Protein AF-A0AAW4MYH2-F1 (afdb_monomer)

Organism: NCBI:txid100886

Solvent-accessible surface area (backbone atoms only — not comparable to full-atom values): 4839 Å² total; per-residue (Å²): 121,43,60,49,99,86,66,49,76,76,45,73,95,70,90,84,81,91,85,87,87,88,82,90,85,76,82,93,77,56,81,85,55,54,48,77,49,77,56,98,92,44,82,46,76,44,74,66,86,67,75,78,75,74,73,73,75,81,76,79,80,83,82,134

Structure (mmCIF, N/CA/C/O backbone):
data_AF-A0AAW4MYH2-F1
#
_entry.id   AF-A0AAW4MYH2-F1
#
loop_
_atom_site.group_PDB
_atom_site.id
_atom_site.type_symbol
_atom_site.label_atom_id
_atom_site.label_alt_id
_atom_site.label_comp_id
_atom_site.label_asym_id
_atom_site.label_entity_id
_atom_site.label_seq_id
_atom_site.pdbx_PDB_ins_code
_atom_site.Cartn_x
_atom_site.Cartn_y
_atom_site.Cartn_z
_atom_site.occupancy
_atom_site.B_iso_or_equiv
_atom_site.auth_seq_id
_atom_site.auth_comp_id
_atom_site.auth_asym_id
_atom_site.auth_atom_id
_atom_site.pdbx_PDB_model_num
ATOM 1 N N . GLU A 1 1 ? 5.915 0.221 -23.721 1.00 80.00 1 GLU A N 1
ATOM 2 C CA . GLU A 1 1 ? 7.366 0.444 -23.859 1.00 80.00 1 GLU A CA 1
ATOM 3 C C . GLU A 1 1 ? 7.683 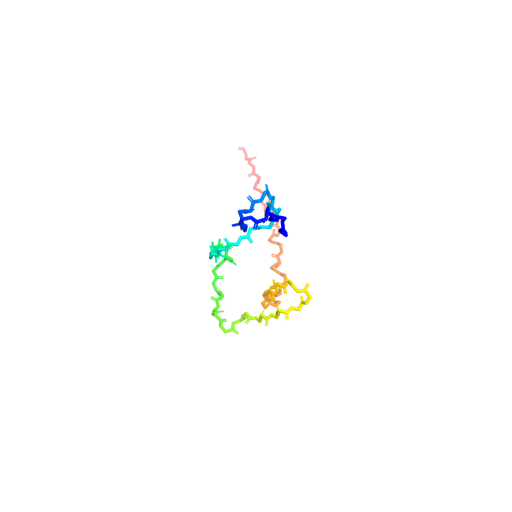0.498 -25.334 1.00 80.00 1 GLU A C 1
ATOM 5 O O . GLU A 1 1 ? 7.192 -0.347 -26.071 1.00 80.00 1 GLU A O 1
ATOM 10 N N . GLU A 1 2 ? 8.443 1.495 -25.755 1.00 90.38 2 GLU A N 1
ATOM 11 C CA . GLU A 1 2 ? 8.897 1.627 -27.138 1.00 90.38 2 GLU A CA 1
ATOM 12 C C . GLU A 1 2 ? 10.382 1.263 -27.195 1.00 90.38 2 GLU A C 1
ATOM 14 O O . GLU A 1 2 ? 11.147 1.732 -26.347 1.00 90.38 2 GLU A O 1
ATOM 19 N N . LYS A 1 3 ? 10.781 0.393 -28.132 1.00 92.25 3 LYS A N 1
ATOM 20 C CA . LYS A 1 3 ? 12.156 -0.115 -28.269 1.00 92.25 3 LYS A CA 1
ATOM 21 C C . LYS A 1 3 ? 12.668 0.092 -29.695 1.00 92.25 3 LYS A C 1
ATOM 23 O O . LYS A 1 3 ? 11.883 -0.002 -30.634 1.00 92.25 3 LYS A O 1
ATOM 28 N N . ASP A 1 4 ? 13.964 0.355 -29.849 1.00 92.50 4 ASP A N 1
ATOM 29 C CA . ASP A 1 4 ? 14.618 0.397 -31.163 1.00 92.50 4 ASP A CA 1
ATOM 30 C C . ASP A 1 4 ? 14.897 -1.017 -31.716 1.00 92.50 4 ASP A C 1
ATOM 32 O O . ASP A 1 4 ? 14.655 -2.029 -31.052 1.00 92.50 4 ASP A O 1
ATOM 36 N N . SER A 1 5 ? 15.438 -1.100 -32.935 1.00 93.25 5 SER A N 1
ATOM 37 C CA . SER A 1 5 ? 15.807 -2.370 -33.582 1.00 93.25 5 SER A CA 1
ATOM 38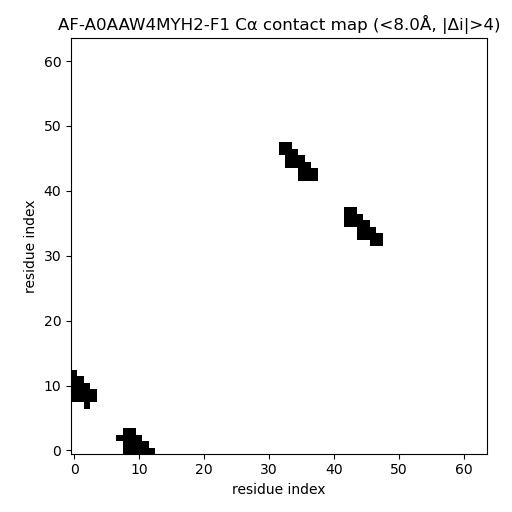 C C . SER A 1 5 ? 16.879 -3.169 -32.828 1.00 93.25 5 SER A C 1
ATOM 40 O O . SER A 1 5 ? 17.023 -4.363 -33.068 1.00 93.25 5 SER A O 1
ATOM 42 N N . ASN A 1 6 ? 17.622 -2.526 -31.922 1.00 93.69 6 ASN A N 1
ATOM 43 C CA . ASN A 1 6 ? 18.649 -3.141 -31.083 1.00 93.69 6 ASN 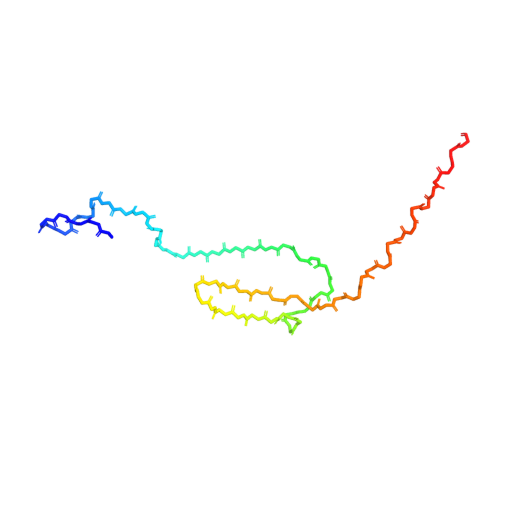A CA 1
ATOM 44 C C . ASN A 1 6 ? 18.105 -3.506 -29.686 1.00 93.69 6 ASN A C 1
ATOM 46 O O . ASN A 1 6 ? 18.860 -3.956 -28.825 1.00 93.69 6 ASN A O 1
ATOM 50 N N . GLY A 1 7 ? 16.801 -3.312 -29.444 1.00 90.19 7 GLY A N 1
ATOM 51 C CA . GLY A 1 7 ? 16.117 -3.641 -28.195 1.00 90.19 7 GLY A CA 1
ATOM 52 C C . GLY A 1 7 ? 16.262 -2.595 -27.085 1.00 90.19 7 GLY A C 1
ATOM 53 O O . GLY A 1 7 ? 15.772 -2.823 -25.974 1.00 90.19 7 GLY A O 1
ATOM 54 N N . LYS A 1 8 ? 16.891 -1.445 -27.354 1.00 92.62 8 LYS A N 1
ATOM 55 C CA . LYS A 1 8 ? 17.037 -0.359 -26.380 1.00 92.62 8 LYS A CA 1
ATOM 56 C C . LYS A 1 8 ? 15.699 0.341 -26.185 1.00 92.62 8 LYS A C 1
ATOM 58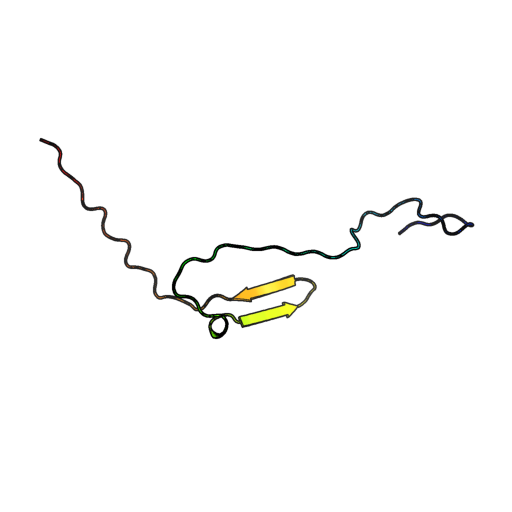 O O . LYS A 1 8 ? 15.048 0.733 -27.149 1.00 92.62 8 LYS A O 1
ATOM 63 N N . VAL A 1 9 ? 15.309 0.537 -24.927 1.00 90.69 9 VAL A N 1
ATOM 64 C CA . VAL A 1 9 ? 14.096 1.287 -24.579 1.00 90.69 9 VAL A CA 1
ATOM 65 C C . VAL A 1 9 ? 14.279 2.758 -24.960 1.00 90.69 9 VAL A C 1
ATOM 67 O O . VAL A 1 9 ? 15.181 3.427 -24.460 1.00 90.69 9 VAL A O 1
ATOM 70 N N . ILE A 1 10 ? 13.412 3.245 -25.845 1.00 92.62 10 ILE A N 1
ATOM 71 C CA . ILE A 1 10 ? 13.314 4.646 -26.267 1.00 92.62 10 ILE A CA 1
ATOM 72 C C . ILE A 1 10 ? 12.402 5.408 -25.298 1.00 92.62 10 ILE A C 1
ATOM 74 O O . ILE A 1 10 ? 12.700 6.541 -24.926 1.00 92.62 10 ILE A O 1
ATOM 78 N N . ARG A 1 11 ? 11.303 4.776 -24.853 1.00 93.69 11 ARG A N 1
ATOM 79 C CA . ARG A 1 11 ? 10.312 5.405 -23.970 1.00 93.69 11 ARG A CA 1
ATOM 80 C C . ARG A 1 11 ? 9.644 4.410 -23.022 1.00 93.69 11 ARG A C 1
ATOM 82 O O . ARG A 1 11 ? 9.121 3.375 -23.451 1.00 93.69 11 ARG A O 1
ATOM 89 N N . SER A 1 12 ? 9.599 4.770 -21.738 1.00 93.06 12 SER A N 1
ATOM 90 C CA . SER A 1 12 ? 8.784 4.108 -20.716 1.00 93.06 12 SER A CA 1
ATOM 91 C C . SER A 1 12 ? 8.039 5.146 -19.880 1.00 93.06 12 SER A C 1
ATOM 93 O O . SER A 1 12 ? 8.655 6.011 -19.267 1.00 93.06 12 SER A O 1
ATOM 95 N N . GLU A 1 13 ? 6.711 5.055 -19.861 1.00 95.19 13 GLU A N 1
ATOM 96 C CA . GLU A 1 13 ? 5.835 5.889 -19.022 1.00 95.19 13 GLU A CA 1
ATOM 97 C C . GLU A 1 13 ? 5.440 5.180 -17.720 1.00 95.19 13 GLU A C 1
ATOM 99 O O . GLU A 1 13 ? 4.807 5.772 -16.849 1.00 95.19 13 GLU A O 1
ATOM 104 N N . ARG A 1 14 ? 5.774 3.889 -17.592 1.00 92.19 14 ARG A N 1
ATOM 105 C CA . ARG A 1 14 ? 5.372 3.049 -16.465 1.00 92.19 14 ARG A CA 1
ATOM 106 C C . ARG A 1 14 ? 6.578 2.762 -15.588 1.00 92.19 14 ARG A C 1
ATOM 108 O O . ARG A 1 14 ? 7.656 2.428 -16.077 1.00 92.19 14 ARG A O 1
ATOM 115 N N . TYR A 1 15 ? 6.367 2.876 -14.284 1.00 91.56 15 TYR A N 1
ATOM 116 C CA . TYR A 1 15 ? 7.339 2.450 -13.292 1.00 91.56 15 TYR A CA 1
ATOM 117 C C . TYR A 1 15 ? 7.373 0.919 -13.193 1.00 91.56 15 TYR A C 1
ATOM 119 O O . TYR A 1 15 ? 6.324 0.273 -13.186 1.00 91.56 15 TYR A O 1
ATOM 127 N N . THR A 1 16 ? 8.579 0.371 -13.049 1.00 90.88 16 THR A N 1
ATOM 128 C CA . THR A 1 16 ? 8.828 -1.050 -12.789 1.00 90.88 16 THR A CA 1
ATOM 129 C C . THR A 1 16 ? 9.828 -1.158 -11.643 1.00 90.88 16 THR A C 1
ATOM 131 O O . THR A 1 16 ? 10.921 -0.602 -11.723 1.00 90.88 16 THR A O 1
ATOM 134 N N . GLY A 1 17 ? 9.463 -1.863 -10.574 1.00 93.88 17 GLY A N 1
ATOM 135 C CA . GLY A 1 17 ? 10.318 -2.053 -9.404 1.00 93.88 17 GLY A CA 1
ATOM 136 C C . GLY A 1 17 ? 9.527 -2.429 -8.154 1.00 93.88 17 GLY A C 1
ATOM 137 O O . GLY A 1 17 ? 8.301 -2.547 -8.193 1.00 93.88 17 GLY A O 1
ATOM 138 N N . SER A 1 18 ? 10.237 -2.624 -7.044 1.00 96.88 18 SER A N 1
ATOM 139 C CA . SER A 1 18 ? 9.636 -2.910 -5.737 1.00 96.88 18 SER A CA 1
ATOM 140 C C . SER A 1 18 ? 9.172 -1.622 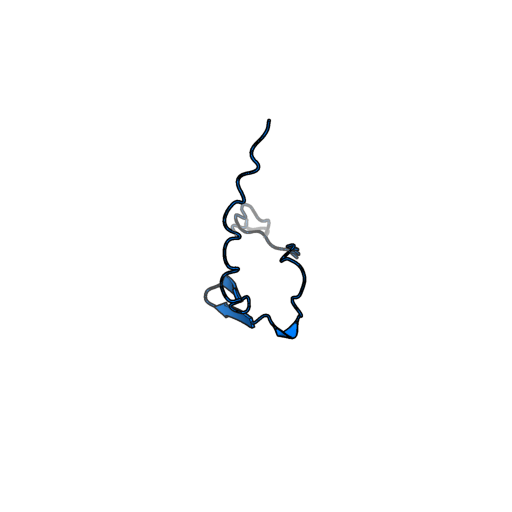-5.054 1.00 96.88 18 SER A C 1
ATOM 142 O O . SER A 1 18 ? 9.902 -0.634 -5.026 1.00 96.88 18 SER A O 1
ATOM 144 N N . CYS A 1 19 ? 7.984 -1.643 -4.445 1.00 94.50 19 CYS A N 1
ATOM 145 C CA . CYS A 1 19 ? 7.424 -0.520 -3.691 1.00 94.50 19 CYS A CA 1
ATOM 146 C C . CYS A 1 19 ? 7.019 -0.970 -2.278 1.00 94.50 19 CYS A C 1
ATOM 148 O O . CYS A 1 19 ? 6.466 -2.054 -2.106 1.00 94.50 19 CYS A O 1
ATOM 150 N N . SER A 1 20 ? 7.285 -0.135 -1.270 1.00 96.69 20 SER A N 1
ATOM 151 C CA . SER A 1 20 ? 6.838 -0.324 0.114 1.00 96.69 20 SER A CA 1
ATOM 152 C C . SER A 1 20 ? 6.352 1.011 0.670 1.00 96.69 20 SER A C 1
ATOM 154 O O . SER A 1 20 ? 7.009 2.039 0.497 1.00 96.69 20 SER A O 1
ATOM 156 N N . ARG A 1 21 ? 5.189 1.006 1.327 1.00 95.50 21 ARG A N 1
ATOM 157 C CA . ARG A 1 21 ? 4.565 2.193 1.917 1.00 95.50 21 ARG A CA 1
ATOM 158 C C . ARG A 1 21 ? 4.012 1.845 3.292 1.00 95.50 21 ARG A C 1
ATOM 160 O O . ARG A 1 21 ? 3.494 0.750 3.481 1.00 95.50 21 ARG A O 1
ATOM 167 N N . LYS A 1 22 ? 4.140 2.768 4.246 1.00 95.25 22 LYS A N 1
ATOM 168 C CA . LYS A 1 22 ? 3.674 2.606 5.629 1.00 95.25 22 LYS A CA 1
ATOM 169 C C . LYS A 1 22 ? 2.776 3.779 6.001 1.00 95.25 22 LYS A C 1
ATOM 171 O O . LYS A 1 22 ? 3.090 4.915 5.651 1.00 95.25 22 LYS A O 1
ATOM 176 N N . PHE A 1 23 ? 1.693 3.493 6.712 1.00 92.25 23 PHE A N 1
ATOM 177 C CA . PHE A 1 23 ? 0.751 4.482 7.226 1.00 92.25 23 PHE A CA 1
ATOM 178 C C . PHE A 1 23 ? 0.579 4.261 8.726 1.00 92.25 23 PHE A C 1
ATOM 180 O O . PHE A 1 23 ? 0.538 3.117 9.174 1.00 92.25 23 PHE A O 1
ATOM 187 N N . TYR A 1 24 ? 0.480 5.346 9.489 1.00 92.50 24 TYR A N 1
ATOM 188 C CA . TYR A 1 24 ? 0.007 5.275 10.866 1.00 92.50 24 TYR A CA 1
ATOM 189 C C . TYR A 1 24 ? -1.519 5.283 10.855 1.00 92.50 24 TYR A C 1
ATOM 191 O O . TYR A 1 24 ? -2.117 6.121 10.181 1.00 92.50 24 TYR A O 1
ATOM 199 N N . VAL A 1 25 ? -2.131 4.347 11.576 1.00 89.06 25 VAL A N 1
ATOM 200 C CA . VAL A 1 25 ? -3.583 4.124 11.540 1.00 89.06 25 VAL A CA 1
ATOM 201 C C . VAL A 1 25 ? -4.265 4.303 12.897 1.00 89.06 25 VAL A C 1
ATOM 203 O O . VAL A 1 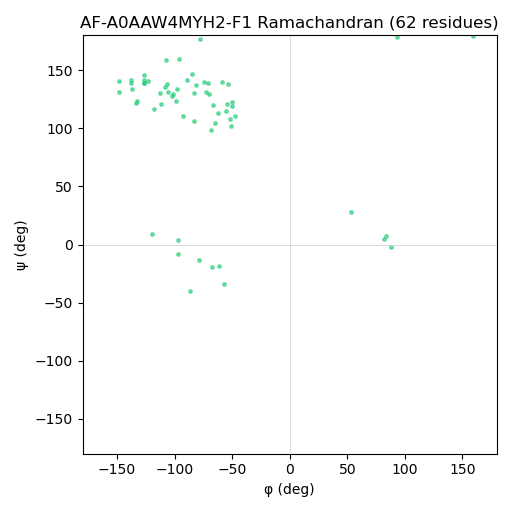25 ? -5.450 4.023 13.026 1.00 89.06 25 VAL A O 1
ATOM 206 N N . GLY A 1 26 ? -3.536 4.806 13.894 1.00 88.38 26 GLY A N 1
ATOM 207 C CA . GLY A 1 26 ? -4.010 4.908 15.271 1.00 88.38 26 GLY A CA 1
ATOM 208 C C . GLY A 1 26 ? -3.618 3.704 16.124 1.00 88.38 26 GLY A C 1
ATOM 209 O O . GLY A 1 26 ? -2.974 2.762 15.659 1.00 88.38 26 GLY A O 1
ATOM 210 N N . GLU A 1 27 ? -3.999 3.771 17.393 1.00 86.94 27 GLU A N 1
ATOM 211 C CA . GLU A 1 27 ? -3.757 2.728 18.388 1.00 86.94 27 GLU A CA 1
ATOM 212 C C . GLU A 1 27 ? -4.987 1.819 18.525 1.00 86.94 27 GLU A C 1
ATOM 214 O O . GLU A 1 27 ? -6.096 2.198 18.154 1.00 86.94 27 GLU A O 1
ATOM 219 N N . GLY A 1 28 ? -4.801 0.611 19.062 1.00 86.12 28 GLY A N 1
ATOM 220 C CA . GLY A 1 28 ? -5.909 -0.302 19.377 1.00 86.12 28 GLY A CA 1
ATOM 221 C C . GLY A 1 28 ? -6.356 -1.238 18.250 1.00 86.12 28 GLY A C 1
ATOM 222 O O . GLY A 1 28 ? -7.204 -2.089 18.498 1.00 86.12 28 GLY A O 1
ATOM 223 N N . TYR A 1 29 ? -5.762 -1.143 17.059 1.00 86.00 29 TYR A N 1
ATOM 224 C CA . TYR A 1 29 ? -5.993 -2.098 15.972 1.00 86.00 29 TYR A CA 1
ATOM 225 C C . TYR A 1 29 ? -5.017 -3.276 16.030 1.00 86.00 29 TYR A C 1
ATOM 227 O O . TYR A 1 29 ? -3.826 -3.102 16.302 1.00 86.00 29 TYR A O 1
ATOM 235 N N . LYS A 1 30 ? -5.513 -4.470 15.716 1.00 89.00 30 LYS A N 1
ATOM 236 C CA . LYS A 1 30 ? -4.730 -5.689 15.502 1.00 89.00 30 LYS A CA 1
ATOM 237 C C . LYS A 1 30 ? -4.708 -6.048 14.023 1.00 89.00 30 LYS A C 1
ATOM 239 O O . LYS A 1 30 ? -5.586 -5.660 13.263 1.00 89.00 30 LYS A O 1
ATOM 244 N N . GLU A 1 31 ? -3.721 -6.840 13.616 1.00 86.06 31 GLU A N 1
ATOM 245 C CA . GLU A 1 31 ? -3.590 -7.293 12.222 1.00 86.06 31 GLU A CA 1
ATOM 246 C C . GLU A 1 31 ? -4.842 -8.032 11.718 1.00 86.06 31 GLU A C 1
ATOM 248 O O . GLU A 1 31 ? -5.226 -7.891 10.560 1.00 86.06 31 GLU A O 1
ATOM 253 N N . GLU A 1 32 ? -5.508 -8.764 12.610 1.00 89.44 32 GLU A N 1
ATOM 254 C CA . GLU A 1 32 ? -6.729 -9.539 12.353 1.00 89.44 32 GLU A CA 1
ATOM 255 C C . GLU A 1 32 ? -7.957 -8.668 12.037 1.00 89.44 32 GLU A C 1
ATOM 257 O O . GLU A 1 32 ? -8.919 -9.160 11.447 1.00 89.44 32 GLU A O 1
ATOM 262 N N . ASP A 1 33 ? -7.931 -7.383 12.405 1.00 89.31 33 ASP A N 1
ATOM 263 C CA . ASP A 1 33 ? -9.063 -6.470 12.227 1.00 89.31 33 ASP A CA 1
ATOM 264 C C . ASP A 1 33 ? -9.186 -5.950 10.785 1.00 89.31 33 ASP A C 1
ATOM 266 O O . ASP A 1 33 ? -10.207 -5.366 10.410 1.00 89.31 33 ASP A O 1
ATOM 270 N N . PHE A 1 34 ? -8.150 -6.140 9.962 1.00 90.94 34 PHE A N 1
ATOM 271 C CA . PHE A 1 34 ? -8.093 -5.610 8.605 1.00 90.94 34 PHE A CA 1
ATOM 272 C C . PHE A 1 34 ? -8.494 -6.654 7.565 1.00 90.94 34 PHE A C 1
ATOM 274 O O . PHE A 1 34 ? -7.979 -7.770 7.530 1.00 90.94 34 PHE A O 1
ATOM 281 N N . ALA A 1 35 ? -9.352 -6.248 6.630 1.00 93.50 35 ALA A N 1
ATOM 282 C CA . ALA A 1 35 ? -9.648 -7.027 5.431 1.00 93.50 35 ALA A CA 1
ATOM 283 C C . ALA A 1 35 ? -8.991 -6.384 4.207 1.00 93.50 35 ALA A C 1
ATOM 285 O O . ALA A 1 35 ? -9.045 -5.165 4.036 1.00 93.50 35 ALA A O 1
ATOM 286 N N . ALA A 1 36 ? -8.409 -7.195 3.323 1.00 95.62 36 ALA A N 1
ATOM 287 C CA . ALA A 1 36 ? -7.795 -6.723 2.086 1.00 95.62 36 ALA A CA 1
ATOM 288 C C . ALA A 1 36 ? -8.416 -7.400 0.858 1.00 95.62 36 ALA A C 1
ATOM 290 O O . ALA A 1 36 ? -8.691 -8.600 0.865 1.00 95.62 36 ALA A O 1
ATOM 291 N N . LYS A 1 37 ? -8.606 -6.630 -0.216 1.00 97.25 37 LYS A N 1
ATOM 292 C CA . LYS A 1 37 ? -9.071 -7.117 -1.519 1.00 97.25 37 LYS A CA 1
ATOM 293 C C . LYS A 1 37 ? -8.275 -6.447 -2.634 1.00 97.25 37 LYS A C 1
ATOM 295 O O . LYS A 1 37 ? -8.019 -5.248 -2.569 1.00 97.25 37 LYS A O 1
ATOM 300 N N . PHE A 1 38 ? -7.910 -7.211 -3.661 1.00 97.50 38 PHE A N 1
ATOM 301 C CA . PHE A 1 38 ? -7.280 -6.685 -4.871 1.00 97.50 38 PHE A CA 1
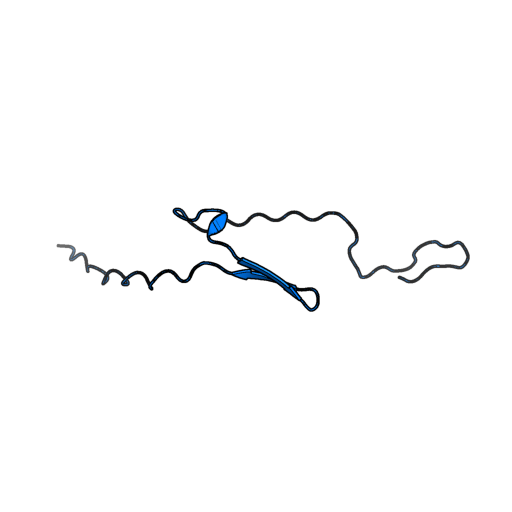ATOM 302 C C . PHE A 1 38 ? -8.171 -6.954 -6.080 1.00 97.50 38 PHE A C 1
ATOM 304 O O . PHE A 1 38 ? -8.440 -8.108 -6.411 1.00 97.50 38 PHE A O 1
ATOM 311 N N . GLU A 1 39 ? -8.650 -5.892 -6.719 1.00 98.00 39 GLU A N 1
ATOM 312 C CA . GLU A 1 39 ? -9.558 -5.977 -7.863 1.00 98.00 39 GLU A CA 1
ATOM 313 C C . GLU A 1 39 ? -9.310 -4.799 -8.809 1.00 98.00 39 GLU A C 1
ATOM 315 O O . GLU A 1 39 ? -9.035 -3.690 -8.365 1.00 98.00 39 GLU A O 1
ATOM 320 N N . ASN A 1 40 ? -9.364 -5.039 -10.124 1.00 96.56 40 ASN A N 1
ATOM 321 C CA . ASN A 1 40 ? -9.177 -4.015 -11.164 1.00 96.56 40 ASN A CA 1
ATOM 322 C C . ASN A 1 40 ? -7.878 -3.185 -11.053 1.00 96.56 40 ASN A C 1
ATOM 324 O O . ASN A 1 40 ? -7.818 -2.051 -11.520 1.00 96.56 40 ASN A O 1
ATOM 328 N N . GLY A 1 41 ? -6.817 -3.756 -10.474 1.00 96.19 41 GLY A N 1
ATOM 329 C CA . GLY A 1 41 ? -5.539 -3.063 -10.285 1.00 96.19 41 GLY A C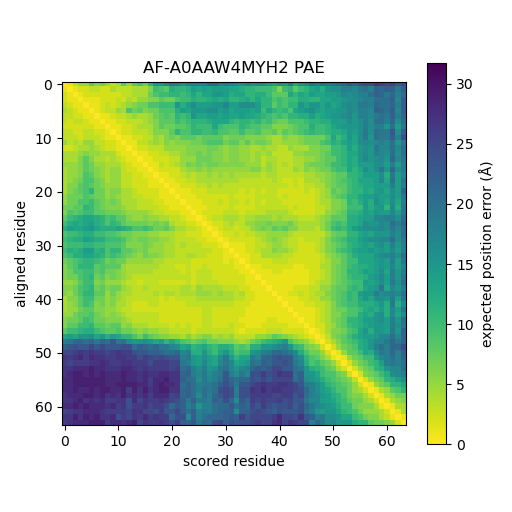A 1
ATOM 330 C C . GLY A 1 41 ? -5.473 -2.182 -9.033 1.00 96.19 41 GLY A C 1
ATOM 331 O O . GLY A 1 41 ? -4.476 -1.488 -8.846 1.00 96.19 41 GLY A O 1
ATOM 332 N N . GLU A 1 42 ? -6.490 -2.227 -8.170 1.00 97.00 42 GLU A N 1
ATOM 333 C CA . GLU A 1 42 ? -6.570 -1.469 -6.925 1.00 97.00 42 GLU A CA 1
ATOM 334 C C . GLU A 1 42 ? -6.498 -2.398 -5.707 1.00 97.00 42 GLU A C 1
ATOM 336 O O . GLU A 1 42 ? -7.210 -3.401 -5.620 1.00 97.00 42 GLU A O 1
ATOM 341 N N . LEU A 1 43 ? -5.622 -2.060 -4.755 1.00 96.31 43 LEU A N 1
ATOM 342 C CA 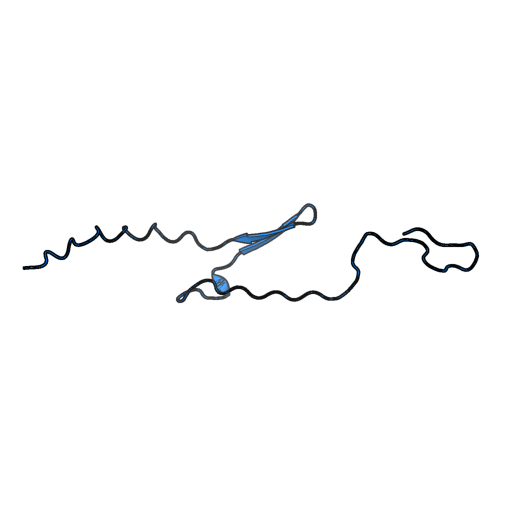. LEU A 1 43 ? -5.554 -2.707 -3.447 1.00 96.31 43 LEU A CA 1
ATOM 343 C C . LEU A 1 43 ? -6.419 -1.920 -2.460 1.00 96.31 43 LEU A C 1
ATOM 345 O O . LEU A 1 43 ? -6.059 -0.812 -2.069 1.00 96.31 43 LEU A O 1
ATOM 349 N N . MET A 1 44 ? -7.527 -2.515 -2.033 1.00 95.94 44 MET A N 1
ATOM 350 C CA . MET A 1 44 ? -8.423 -1.969 -1.017 1.00 95.94 44 MET A CA 1
ATOM 351 C C . MET A 1 44 ? -8.133 -2.615 0.339 1.00 95.94 44 MET A C 1
ATOM 353 O O . MET A 1 44 ? -8.217 -3.836 0.473 1.00 95.94 44 MET A O 1
ATOM 357 N N . ILE A 1 45 ? -7.832 -1.794 1.348 1.00 94.12 45 ILE A N 1
ATOM 358 C CA . ILE A 1 45 ? -7.686 -2.209 2.751 1.00 94.12 45 ILE A CA 1
ATOM 359 C C . ILE A 1 45 ? -8.846 -1.600 3.540 1.00 94.12 45 ILE A C 1
ATOM 361 O O . ILE A 1 45 ? -9.027 -0.384 3.547 1.00 94.12 45 ILE A O 1
ATOM 365 N N . THR A 1 46 ? -9.646 -2.450 4.175 1.00 92.38 46 THR A N 1
ATOM 366 C CA . THR A 1 46 ? -10.831 -2.064 4.944 1.00 92.38 46 THR A CA 1
ATOM 367 C C . THR A 1 46 ? -10.515 -2.104 6.429 1.00 92.38 46 THR A C 1
ATOM 369 O O . THR A 1 46 ? -10.034 -3.115 6.941 1.00 92.38 46 THR A O 1
ATOM 372 N N . PHE A 1 47 ? -10.818 -1.001 7.103 1.00 90.06 47 PHE A N 1
ATOM 373 C CA . PHE A 1 47 ? -10.737 -0.864 8.551 1.00 90.06 47 PHE A CA 1
ATOM 374 C C . PHE A 1 47 ? -12.032 -1.379 9.183 1.00 90.06 47 PHE A C 1
ATOM 376 O O . PHE A 1 47 ? -13.102 -1.218 8.577 1.00 90.06 47 PHE A O 1
ATOM 383 N N . PRO A 1 48 ? -11.976 -1.972 10.386 1.00 87.12 48 PRO A N 1
ATOM 384 C CA . PRO A 1 48 ? -13.190 -2.326 11.102 1.00 87.12 48 PRO A CA 1
ATOM 385 C C . PRO A 1 48 ? -14.004 -1.049 11.333 1.00 87.12 48 PRO A C 1
ATOM 387 O O . PRO A 1 48 ? -13.457 0.016 11.628 1.00 87.12 48 PRO A O 1
ATOM 390 N N . LYS A 1 49 ? -15.327 -1.134 11.176 1.00 73.94 49 LYS A N 1
ATOM 391 C CA . LYS A 1 49 ? -16.209 -0.020 11.531 1.00 73.94 49 LYS A CA 1
ATOM 392 C C . LYS A 1 49 ? -16.193 0.131 13.046 1.00 73.94 49 LYS A C 1
ATOM 394 O O . LYS A 1 49 ? -16.895 -0.596 13.742 1.00 73.94 49 LYS A O 1
ATOM 399 N N . THR A 1 50 ? -15.400 1.067 13.544 1.00 68.88 50 THR A N 1
ATOM 400 C CA . THR A 1 50 ? -15.557 1.577 14.899 1.00 68.88 50 THR A CA 1
ATOM 401 C C . THR A 1 50 ? -16.833 2.415 14.949 1.00 68.88 50 THR A C 1
ATOM 403 O O . THR A 1 50 ? -17.170 3.123 13.993 1.00 68.88 50 THR A O 1
ATOM 406 N N . GLU A 1 51 ? -17.605 2.284 16.030 1.00 61.22 51 GLU A N 1
ATOM 407 C CA . GLU A 1 51 ? -18.690 3.228 16.301 1.00 61.22 51 GLU A CA 1
ATOM 408 C C . GLU A 1 51 ? -18.104 4.645 16.269 1.00 61.22 51 GLU A C 1
ATOM 410 O O . GLU A 1 51 ? -16.987 4.834 16.759 1.00 61.22 51 GLU A O 1
ATOM 415 N N . PRO A 1 52 ? -18.796 5.634 15.670 1.00 60.06 52 PRO A N 1
ATOM 416 C CA . PRO A 1 52 ? -18.296 6.997 15.678 1.00 60.06 52 PRO A CA 1
ATOM 417 C C . PRO A 1 52 ? -18.041 7.383 17.132 1.00 60.06 52 PRO A C 1
ATOM 419 O O . PRO A 1 52 ? -18.966 7.334 17.949 1.00 60.06 52 PRO A O 1
ATOM 422 N N . GLU A 1 53 ? -16.793 7.735 17.455 1.00 61.81 53 GLU A N 1
ATOM 423 C CA . GLU A 1 53 ? -16.490 8.340 18.744 1.00 61.81 53 GLU A CA 1
ATOM 424 C C . GLU A 1 53 ? -17.487 9.480 18.923 1.00 61.81 53 GLU A C 1
ATOM 426 O O . GLU A 1 53 ? -17.621 10.347 18.050 1.00 61.81 53 GLU A O 1
ATOM 431 N N . LYS A 1 54 ? -18.262 9.427 20.015 1.00 59.06 54 LYS A N 1
ATOM 432 C CA . LYS A 1 54 ? -19.100 10.552 20.418 1.00 59.06 54 LYS A CA 1
ATOM 433 C C . LYS A 1 54 ? -18.161 11.740 20.458 1.00 59.06 54 LYS A C 1
ATOM 435 O O . LYS A 1 54 ? -17.299 11.781 21.328 1.00 59.06 54 LYS A O 1
ATOM 440 N N . ILE A 1 55 ? -18.305 12.638 19.484 1.00 61.41 55 ILE A N 1
ATOM 441 C CA . ILE A 1 55 ? -17.584 13.903 19.435 1.00 61.41 55 ILE A CA 1
ATOM 442 C C . ILE A 1 55 ? -17.733 14.474 20.837 1.00 61.41 55 ILE A C 1
ATOM 444 O O . ILE A 1 55 ? -18.859 14.773 21.241 1.00 61.41 55 ILE A O 1
ATOM 448 N N . GLU A 1 56 ? -16.642 14.513 21.607 1.00 62.41 56 GLU A N 1
ATOM 449 C CA . GLU A 1 56 ? -16.681 15.130 22.922 1.00 62.41 56 GLU A CA 1
ATOM 450 C C . GLU A 1 56 ? -17.195 16.545 22.688 1.00 62.41 56 GLU A C 1
ATOM 452 O O . GLU A 1 56 ? -16.580 17.329 21.955 1.00 62.41 56 GLU A O 1
ATOM 457 N N . GLU A 1 57 ? -18.384 16.839 23.222 1.00 64.69 57 GLU A N 1
ATOM 458 C CA . GLU A 1 57 ? -18.941 18.181 23.173 1.00 64.69 57 GLU A CA 1
ATOM 459 C C . GLU A 1 57 ? -17.845 19.114 23.668 1.00 64.69 57 GLU A C 1
ATOM 461 O O . GLU A 1 57 ? -17.341 18.936 24.780 1.00 64.69 57 GLU A O 1
ATOM 466 N N . LYS A 1 58 ? -17.417 20.049 22.809 1.00 66.25 58 LYS A N 1
ATOM 467 C CA . LYS A 1 58 ? -16.357 21.003 23.128 1.00 66.25 58 LYS A CA 1
ATOM 468 C C . LYS A 1 58 ? -16.711 21.660 24.458 1.00 66.25 58 LYS A C 1
ATOM 470 O O . LYS A 1 58 ? -17.562 22.547 24.495 1.00 66.25 58 LYS A O 1
ATOM 475 N N . LYS A 1 59 ? -16.073 21.221 25.546 1.00 68.81 59 LYS A N 1
ATOM 476 C CA . LYS A 1 59 ? -16.234 21.840 26.858 1.00 68.81 59 LYS A CA 1
ATOM 477 C C . LYS A 1 59 ? -15.669 23.246 26.729 1.00 68.81 59 LYS A C 1
ATOM 479 O O . LYS A 1 59 ? -14.458 23.420 26.617 1.00 68.81 59 LYS A O 1
ATOM 484 N N . ALA A 1 60 ? -16.551 24.238 26.656 1.00 75.38 60 ALA A N 1
ATOM 485 C CA . ALA A 1 60 ? -16.149 25.632 26.647 1.00 75.38 60 ALA A CA 1
ATOM 486 C C . ALA A 1 60 ? -15.438 25.923 27.973 1.00 75.38 60 ALA A C 1
ATOM 488 O O . ALA A 1 60 ? -16.045 25.843 29.041 1.00 75.38 60 ALA A O 1
ATOM 489 N N . ILE A 1 61 ? -14.139 26.209 27.908 1.00 77.50 61 ILE A N 1
ATOM 490 C CA . ILE A 1 61 ? -13.381 26.672 29.067 1.00 77.50 61 ILE A CA 1
ATOM 491 C C . ILE A 1 61 ? -13.634 28.174 29.157 1.00 77.50 61 ILE A C 1
ATOM 493 O O . ILE A 1 61 ? -13.154 28.940 28.323 1.00 77.50 61 ILE A O 1
ATOM 497 N N . MET A 1 62 ? -14.439 28.580 30.135 1.00 72.25 62 MET A N 1
ATOM 498 C CA . MET A 1 62 ? -14.616 29.991 30.470 1.00 72.25 62 MET A CA 1
ATOM 499 C C . MET A 1 62 ? -13.318 30.486 31.118 1.00 72.25 62 MET A C 1
ATOM 501 O O . MET A 1 62 ? -12.797 29.833 32.021 1.00 72.25 62 MET A O 1
ATOM 505 N N . ILE A 1 63 ? -12.790 31.607 30.632 1.00 72.19 63 ILE A N 1
ATOM 506 C CA . ILE A 1 63 ? -11.632 32.296 31.214 1.00 72.19 63 ILE A CA 1
ATOM 507 C C . ILE A 1 63 ? -12.181 33.487 32.011 1.00 72.19 63 ILE A C 1
ATOM 509 O O . ILE A 1 63 ? -13.007 34.226 31.471 1.00 72.19 63 ILE A O 1
ATOM 513 N N . GLU A 1 64 ? -11.757 33.629 33.270 1.00 64.50 64 GLU A N 1
ATOM 514 C CA . GLU A 1 64 ? -12.013 34.798 34.136 1.00 64.50 64 GLU A CA 1
ATOM 515 C C . GLU A 1 64 ? -10.902 35.846 33.987 1.00 64.50 64 GLU A C 1
ATOM 517 O O . GLU A 1 64 ? -9.716 35.440 33.921 1.00 64.50 64 GLU A O 1
#

Radius of gyration: 23.72 Å; Cα contacts (8 Å, |Δi|>4): 33; chains: 1; bounding box: 38×44×68 Å

Nearest PDB structures (foldseek):
  3ic3-assembly3_B  TM=3.724E-01  e=2.105E+00  Rhodopseudomonas palustris
  5l6m-assembly2_I  TM=3.853E-01  e=6.259E+00  Caulobacter vibrioides CB15
  8glv-assembly1_6T  TM=3.344E-01  e=8.219E+00  Chlamydomonas reinhardtii

Mean predicted aligned error: 10.12 Å

Foldseek 3Di:
DDADPVRHDPDDPDDDDDDDDDDDDDPDDDPVQWDWDDDPNDIDIDGHDDDPDPPPPPPDDDDD

InterPro domains:
  IPR002068 Alpha crystallin/Hsp20 domain [PF00011] (2-63)
  IPR002068 Alpha crystallin/Hsp20 domain [PS01031] (1-64)

Secondary structure (DSSP, 8-state):
-EE-TT--EEE--S--S---------SS--GGG-EEEEETTEEEEEPP-PPPP-----------

pLDDT: mean 85.96, std 11.82, range [59.06, 98.0]

Sequence (64 aa):
EEKDSNGKVIRSERYTGSCSRKFYVGEGYKEEDFAAKFENGELMITFPKTEPEKIEEKKAIMIE